Protein AF-A0A655RUC2-F1 (afdb_monomer_lite)

Organism: Vibrio cholerae (NCBI:txid666)

Foldseek 3Di:
DVPDPVQCPDPCVVVQVDFDFPDADCPDDPVSVVNVVVRVVVRNVVNDDDD

Structure (mmCIF, N/CA/C/O backbone):
data_AF-A0A655RUC2-F1
#
_entry.id   AF-A0A655RUC2-F1
#
loop_
_atom_site.group_PDB
_atom_site.id
_atom_site.type_symbol
_atom_site.label_atom_id
_atom_site.label_alt_id
_atom_site.label_comp_id
_atom_site.label_asym_id
_atom_site.label_entity_id
_atom_site.label_seq_id
_atom_site.pdbx_PDB_ins_code
_atom_site.Cartn_x
_atom_site.Cartn_y
_atom_site.Cartn_z
_atom_site.occupancy
_atom_site.B_iso_or_equiv
_atom_site.auth_seq_id
_atom_site.auth_comp_id
_atom_site.auth_asym_id
_atom_site.auth_atom_id
_atom_site.pdbx_PDB_model_num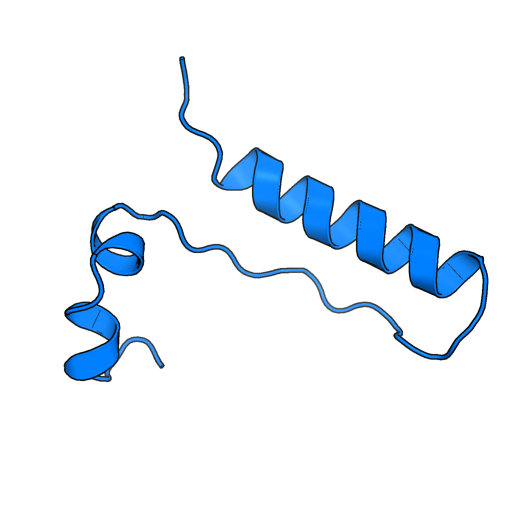
ATOM 1 N N . MET A 1 1 ? -3.079 -13.230 8.720 1.00 63.72 1 MET A N 1
ATOM 2 C CA . MET A 1 1 ? -2.714 -11.917 9.302 1.00 63.72 1 MET A CA 1
ATOM 3 C C . MET A 1 1 ? -3.822 -11.316 10.160 1.00 63.72 1 MET A C 1
ATOM 5 O O . MET A 1 1 ? -3.597 -11.157 11.349 1.00 63.72 1 MET A O 1
ATOM 9 N N . GLN A 1 2 ? -5.030 -11.071 9.635 1.00 72.25 2 GLN A N 1
ATOM 10 C CA . GLN A 1 2 ? -6.096 -10.367 10.379 1.00 72.25 2 GLN A CA 1
ATOM 11 C C . GLN A 1 2 ? -6.541 -11.030 11.703 1.00 72.25 2 GLN A C 1
ATOM 13 O O . GLN A 1 2 ? -7.065 -10.354 12.577 1.00 72.25 2 GLN A O 1
ATOM 18 N N . LYS A 1 3 ? -6.299 -12.337 11.883 1.00 84.50 3 LYS A N 1
ATOM 19 C CA . LYS A 1 3 ? -6.617 -13.075 13.120 1.00 84.50 3 LYS A CA 1
ATOM 20 C C . LYS A 1 3 ? -5.552 -12.956 14.227 1.00 84.50 3 LYS A C 1
ATOM 22 O O . LYS A 1 3 ? -5.806 -13.399 15.339 1.00 84.50 3 LYS A O 1
ATOM 27 N N . SER A 1 4 ? -4.373 -12.391 13.946 1.00 94.81 4 SER A N 1
ATOM 28 C CA . SER A 1 4 ? -3.307 -12.237 14.949 1.00 94.81 4 SER A CA 1
ATOM 29 C C . SER A 1 4 ? -3.663 -11.141 15.956 1.00 94.81 4 SER A C 1
ATOM 31 O O . SER A 1 4 ? -3.962 -10.013 15.564 1.00 94.81 4 SER A O 1
ATOM 33 N N . VAL A 1 5 ? -3.606 -11.465 17.252 1.00 93.44 5 VAL A N 1
ATOM 34 C CA . VAL A 1 5 ? -3.868 -10.505 18.340 1.00 93.44 5 VAL A CA 1
ATOM 35 C C . VAL A 1 5 ? -2.853 -9.363 18.309 1.00 93.44 5 VAL A C 1
ATOM 37 O O . VAL A 1 5 ? -3.246 -8.203 18.382 1.00 93.44 5 VAL A O 1
ATOM 40 N N . LEU A 1 6 ? -1.569 -9.676 18.093 1.00 95.19 6 LEU A N 1
ATOM 41 C CA . LEU A 1 6 ? -0.507 -8.672 17.982 1.00 95.19 6 LEU A CA 1
ATOM 42 C C . LEU A 1 6 ? -0.735 -7.726 16.800 1.00 95.19 6 LEU A C 1
ATOM 44 O O . LEU A 1 6 ? -0.566 -6.522 16.937 1.00 95.19 6 LEU A O 1
ATOM 48 N N . TRP A 1 7 ? -1.174 -8.255 15.656 1.00 94.06 7 TRP A N 1
ATOM 49 C CA . TRP A 1 7 ? -1.494 -7.439 14.483 1.00 94.06 7 TRP A CA 1
ATOM 50 C C . TRP A 1 7 ? -2.676 -6.499 14.749 1.00 94.06 7 TRP A C 1
ATOM 52 O O . TRP A 1 7 ? -2.602 -5.310 14.469 1.00 94.06 7 TRP A O 1
ATOM 62 N N . ARG A 1 8 ? -3.762 -7.007 15.347 1.00 93.56 8 ARG A N 1
ATOM 63 C CA . ARG A 1 8 ? -4.951 -6.200 15.680 1.00 93.56 8 ARG A CA 1
ATOM 64 C C . ARG A 1 8 ? -4.684 -5.133 16.751 1.00 93.56 8 ARG 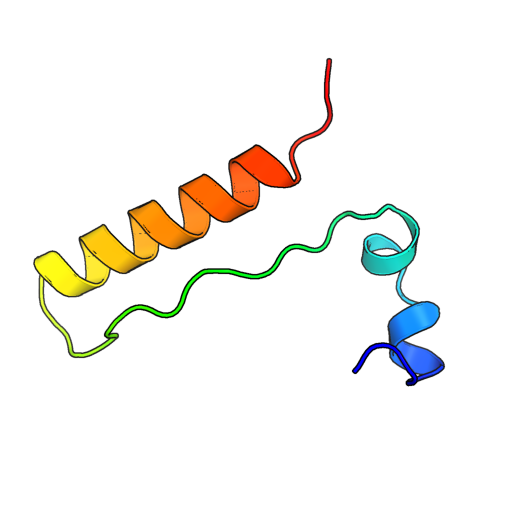A C 1
ATOM 66 O O . ARG A 1 8 ? -5.441 -4.169 16.840 1.00 93.56 8 ARG A O 1
ATOM 73 N N . ALA A 1 9 ? -3.639 -5.305 17.559 1.00 95.38 9 ALA A N 1
ATOM 74 C CA . ALA A 1 9 ? -3.229 -4.347 18.582 1.00 95.38 9 ALA A CA 1
ATOM 75 C C . ALA A 1 9 ? -2.397 -3.173 18.030 1.00 95.38 9 ALA A C 1
ATOM 77 O O . ALA A 1 9 ? -2.187 -2.194 18.741 1.00 95.38 9 ALA A O 1
ATOM 78 N N . MET A 1 10 ? -1.915 -3.243 16.784 1.00 96.25 10 MET A N 1
ATOM 79 C CA . MET A 1 10 ? -1.081 -2.187 16.207 1.00 96.25 10 MET A CA 1
ATOM 80 C C . MET A 1 10 ? -1.901 -0.908 15.934 1.00 96.25 10 MET A C 1
ATOM 82 O O . MET A 1 10 ? -2.941 -0.989 15.273 1.00 96.25 10 MET A O 1
ATOM 86 N N . PRO A 1 11 ? -1.425 0.286 16.345 1.00 94.94 11 PRO A N 1
ATOM 87 C CA . PRO A 1 11 ? -2.181 1.536 16.204 1.00 94.94 11 PRO A CA 1
ATOM 88 C C . PRO A 1 11 ? -2.580 1.864 14.760 1.00 94.94 11 PRO A C 1
ATOM 90 O O . PRO A 1 11 ? -3.692 2.312 14.502 1.00 94.94 11 PRO A O 1
ATOM 93 N N . PHE A 1 12 ? -1.700 1.589 13.794 1.00 93.25 12 PHE A N 1
ATOM 94 C CA . PHE A 1 12 ? -1.972 1.845 12.377 1.00 93.25 12 PHE A CA 1
ATOM 95 C C . PHE A 1 12 ? -3.017 0.885 11.784 1.00 93.25 12 PHE A C 1
ATOM 97 O O . PHE A 1 12 ? -3.722 1.258 10.852 1.00 93.25 12 PHE A O 1
ATOM 104 N N . VAL A 1 13 ? -3.168 -0.324 12.340 1.00 93.94 13 VAL A N 1
ATOM 105 C CA . VAL A 1 13 ? -4.229 -1.265 11.944 1.00 93.94 13 VAL A CA 1
ATOM 106 C C . VAL A 1 13 ? -5.577 -0.775 12.464 1.00 93.94 13 VAL A C 1
ATOM 108 O O . VAL A 1 13 ? -6.555 -0.771 11.722 1.00 93.94 13 VAL A O 1
ATOM 111 N N . GLN A 1 14 ? -5.625 -0.316 13.716 1.00 93.06 14 GLN A N 1
ATOM 112 C CA . GLN A 1 14 ? -6.842 0.225 14.331 1.00 93.06 14 GLN A CA 1
ATOM 113 C C . GLN A 1 14 ? -7.291 1.533 13.676 1.00 93.06 14 GLN A C 1
ATOM 115 O O . GLN A 1 14 ? -8.482 1.738 13.470 1.00 93.06 14 GLN A O 1
ATOM 120 N N . ALA A 1 15 ? -6.340 2.382 13.283 1.00 93.06 15 ALA A N 1
ATOM 121 C CA . ALA A 1 15 ? -6.605 3.620 12.558 1.00 93.06 15 ALA A CA 1
ATOM 122 C C . ALA A 1 15 ? -6.993 3.403 11.081 1.00 93.06 15 ALA A C 1
ATOM 124 O O . ALA A 1 15 ? -7.124 4.377 10.345 1.00 93.06 15 ALA A O 1
ATOM 125 N N . GLY A 1 16 ? -7.115 2.153 10.610 1.00 91.38 16 GLY A N 1
ATOM 126 C CA . GLY A 1 16 ? -7.414 1.851 9.206 1.00 91.38 16 GLY A CA 1
ATOM 127 C C . GLY A 1 16 ? -6.314 2.291 8.233 1.00 91.38 16 GLY A C 1
ATOM 128 O O . GLY A 1 16 ? -6.546 2.373 7.033 1.00 91.38 16 GLY A O 1
ATOM 129 N N . ARG A 1 17 ? -5.100 2.560 8.728 1.00 93.25 17 ARG A N 1
ATOM 130 C CA . ARG A 1 17 ? -3.939 3.051 7.966 1.00 93.25 17 ARG A CA 1
ATOM 131 C C . ARG A 1 17 ? -3.148 1.893 7.352 1.00 93.25 17 ARG A C 1
ATOM 133 O O . ARG A 1 17 ? -1.920 1.873 7.386 1.00 93.25 17 ARG A O 1
ATOM 140 N N . VAL A 1 18 ? -3.864 0.901 6.827 1.00 94.31 18 VAL A N 1
ATOM 141 C CA . VAL A 1 18 ? -3.309 -0.279 6.162 1.00 94.31 18 VAL A CA 1
ATOM 142 C C . VAL A 1 18 ? -4.059 -0.499 4.870 1.00 94.31 18 VAL A C 1
ATOM 144 O O . VAL A 1 18 ? -5.284 -0.570 4.870 1.00 94.31 18 VAL A O 1
ATOM 147 N N . ASN A 1 19 ? -3.315 -0.698 3.790 1.00 95.44 19 ASN A N 1
ATOM 148 C CA . ASN A 1 19 ? -3.886 -1.099 2.522 1.00 95.44 19 ASN A CA 1
ATOM 149 C C . ASN A 1 19 ? -2.997 -2.138 1.836 1.00 95.44 19 ASN A C 1
ATOM 151 O O . ASN A 1 19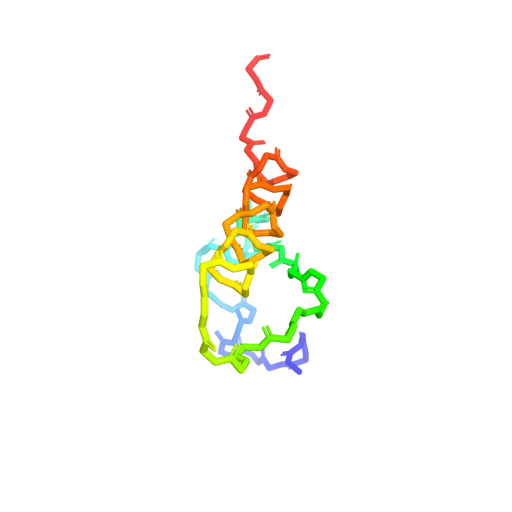 ? -1.791 -2.210 2.079 1.00 95.44 19 ASN A O 1
ATOM 155 N N . SER A 1 20 ? -3.613 -2.981 1.012 1.00 94.44 20 SER A N 1
ATOM 156 C CA . SER A 1 20 ? -2.877 -3.898 0.152 1.00 94.44 20 SER A CA 1
ATOM 157 C C . SER A 1 20 ? -2.362 -3.149 -1.076 1.00 94.44 20 SER A C 1
ATOM 159 O O . SER A 1 20 ? -2.934 -2.144 -1.502 1.00 94.44 20 SER A O 1
ATOM 161 N N . VAL A 1 21 ? -1.271 -3.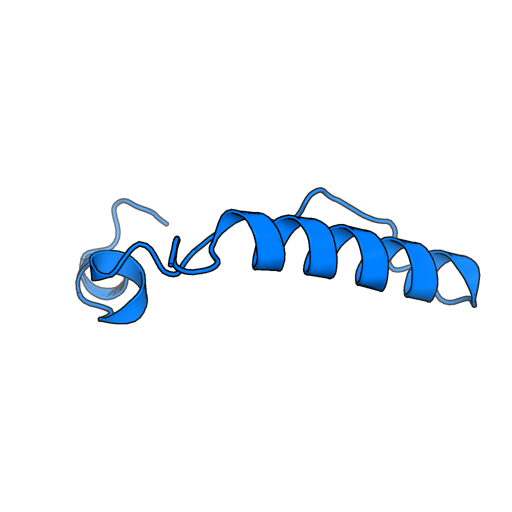646 -1.644 1.00 95.62 21 VAL A N 1
ATOM 162 C CA . VAL A 1 21 ? -0.732 -3.185 -2.923 1.00 95.62 21 VAL A CA 1
ATOM 163 C C . VAL A 1 21 ? -1.001 -4.287 -3.938 1.00 95.62 21 VAL A C 1
ATOM 165 O O . VAL A 1 21 ? -0.840 -5.472 -3.629 1.00 95.62 21 VAL A O 1
ATOM 168 N N . ARG A 1 22 ? -1.419 -3.918 -5.151 1.00 94.50 22 ARG A N 1
ATOM 169 C CA . ARG A 1 22 ? -1.604 -4.894 -6.229 1.00 94.50 22 ARG A CA 1
ATOM 170 C C . ARG A 1 22 ? -0.266 -5.574 -6.571 1.00 94.50 22 ARG A C 1
ATOM 172 O O . ARG A 1 22 ? 0.779 -4.928 -6.497 1.00 94.50 22 ARG A O 1
ATOM 179 N N . PRO A 1 23 ? -0.262 -6.855 -6.967 1.00 93.69 23 PRO A N 1
ATOM 180 C CA . PRO A 1 23 ? 0.975 -7.542 -7.315 1.00 93.69 23 PRO A CA 1
ATOM 181 C C . PRO A 1 23 ? 1.625 -6.903 -8.548 1.00 93.69 23 PRO A C 1
ATOM 183 O O . PRO A 1 23 ? 0.965 -6.662 -9.561 1.00 93.69 23 PRO A O 1
ATOM 186 N N . VAL A 1 24 ? 2.931 -6.657 -8.460 1.00 93.56 24 VAL A N 1
ATOM 187 C CA . VAL A 1 24 ? 3.765 -6.133 -9.548 1.00 93.56 24 VAL A CA 1
ATOM 188 C C . VAL A 1 24 ? 5.038 -6.955 -9.672 1.00 93.56 24 VAL A C 1
ATOM 190 O O . VAL A 1 24 ? 5.506 -7.562 -8.709 1.00 93.56 24 VAL A O 1
ATOM 193 N N . TRP A 1 25 ? 5.588 -7.003 -10.882 1.00 89.38 25 TRP A N 1
ATOM 194 C CA . TRP A 1 25 ? 6.806 -7.754 -11.149 1.00 89.38 25 TRP A CA 1
ATOM 195 C C . TRP A 1 25 ? 8.025 -6.936 -10.713 1.00 89.38 25 TRP A C 1
ATOM 197 O O . TRP A 1 25 ? 8.330 -5.912 -11.319 1.00 89.38 25 TRP A O 1
ATOM 207 N N . SER A 1 26 ? 8.732 -7.398 -9.680 1.00 83.81 26 SER A N 1
ATOM 208 C CA . SER A 1 26 ? 9.929 -6.725 -9.143 1.00 83.81 26 SER A CA 1
ATOM 209 C C . SER A 1 26 ? 11.220 -7.077 -9.887 1.00 83.81 26 SER A C 1
ATOM 211 O O . SER A 1 26 ? 12.314 -6.810 -9.394 1.00 83.81 26 SER A O 1
ATOM 213 N N . TYR A 1 27 ? 11.124 -7.711 -11.057 1.00 81.75 27 TYR A N 1
ATOM 214 C CA . TYR A 1 27 ? 12.299 -8.060 -11.846 1.00 81.75 27 TYR A CA 1
ATOM 215 C C . TYR A 1 27 ? 12.906 -6.783 -12.428 1.00 81.75 27 TYR A C 1
ATOM 217 O O . TYR A 1 27 ? 12.240 -6.041 -13.152 1.00 81.75 27 TYR A O 1
ATOM 225 N N . GLY A 1 28 ? 14.136 -6.487 -12.012 1.00 76.75 28 GLY A N 1
ATOM 226 C CA . GLY A 1 28 ? 14.771 -5.177 -12.134 1.00 76.75 28 GLY A CA 1
ATOM 227 C C . GLY A 1 28 ? 14.743 -4.569 -13.538 1.00 76.75 28 GLY A C 1
ATOM 228 O O . GLY A 1 28 ? 14.863 -5.254 -14.548 1.00 76.75 28 GLY A O 1
ATOM 229 N N . GLY A 1 29 ? 14.569 -3.250 -13.580 1.00 87.69 29 GLY A N 1
ATOM 230 C CA . GLY A 1 29 ? 14.497 -2.441 -14.792 1.00 87.69 29 GLY A CA 1
ATOM 231 C C . GLY A 1 29 ? 13.687 -1.167 -14.550 1.00 87.69 29 GLY A C 1
ATOM 232 O O . GLY A 1 29 ? 12.966 -1.049 -13.561 1.00 87.69 29 GLY A O 1
ATOM 233 N N . ALA A 1 30 ? 13.773 -0.198 -15.461 1.00 87.06 30 ALA A N 1
ATOM 234 C CA . ALA A 1 30 ? 13.028 1.058 -15.319 1.00 87.06 30 ALA A CA 1
ATOM 235 C C . ALA A 1 30 ? 11.501 0.837 -15.256 1.00 87.06 30 ALA A C 1
ATOM 237 O O . ALA A 1 30 ? 10.797 1.526 -14.520 1.00 87.06 30 ALA A O 1
ATOM 238 N N . MET A 1 31 ? 10.991 -0.167 -15.978 1.00 90.00 31 MET A N 1
ATOM 239 C CA . MET A 1 31 ? 9.561 -0.483 -16.000 1.00 90.00 31 MET A CA 1
ATOM 240 C C . MET A 1 31 ? 9.069 -1.095 -14.686 1.00 90.00 31 MET A C 1
ATOM 242 O O . MET A 1 31 ? 8.018 -0.694 -14.198 1.00 90.00 31 MET A O 1
ATOM 246 N N . SER A 1 32 ? 9.816 -2.018 -14.071 1.00 91.44 32 SER A N 1
ATOM 247 C CA . SER A 1 32 ? 9.414 -2.601 -12.781 1.00 91.44 32 SER A CA 1
ATOM 248 C C . SER A 1 32 ? 9.429 -1.578 -11.653 1.00 91.44 32 SER A C 1
ATOM 250 O O . SER A 1 32 ? 8.532 -1.595 -10.807 1.00 91.44 32 SER A O 1
ATOM 252 N N . LEU A 1 33 ? 10.377 -0.634 -11.677 1.00 92.94 33 LEU A N 1
ATOM 253 C CA . LEU A 1 33 ? 10.379 0.499 -10.754 1.00 92.94 33 LEU A CA 1
ATOM 254 C C . LEU A 1 33 ? 9.126 1.359 -10.937 1.00 92.94 33 LEU A C 1
ATOM 256 O O . LEU A 1 33 ? 8.450 1.666 -9.958 1.00 92.94 33 LEU A O 1
ATOM 260 N N . ARG A 1 34 ? 8.789 1.700 -12.186 1.00 93.81 34 ARG A N 1
ATOM 261 C CA . ARG A 1 34 ? 7.583 2.469 -12.501 1.00 93.81 34 ARG A CA 1
ATOM 262 C C . ARG A 1 34 ? 6.318 1.764 -12.014 1.00 93.81 34 ARG A C 1
ATOM 264 O O . ARG A 1 34 ? 5.535 2.381 -11.306 1.00 93.81 34 ARG A O 1
ATOM 271 N N . TYR A 1 35 ? 6.139 0.482 -12.329 1.00 94.00 35 TYR A N 1
ATOM 272 C CA . TYR A 1 35 ? 4.961 -0.270 -11.888 1.00 94.00 35 TYR A CA 1
ATOM 273 C C . TYR A 1 35 ? 4.869 -0.365 -10.365 1.00 94.00 35 TYR A C 1
ATOM 275 O O . TYR A 1 35 ? 3.777 -0.282 -9.808 1.00 94.00 35 TYR A O 1
ATOM 283 N N . SER A 1 36 ? 6.009 -0.507 -9.686 1.00 94.69 36 SER A N 1
ATOM 284 C CA . SER A 1 36 ? 6.061 -0.501 -8.223 1.00 94.69 36 SER A CA 1
ATOM 285 C C . SER A 1 36 ? 5.658 0.856 -7.657 1.00 94.69 36 SER A C 1
ATOM 287 O O . SER A 1 36 ? 4.862 0.908 -6.723 1.00 94.69 36 SER A O 1
ATOM 289 N N . ALA A 1 37 ? 6.153 1.946 -8.246 1.00 95.75 37 ALA A N 1
ATOM 290 C CA . ALA A 1 37 ? 5.775 3.296 -7.855 1.00 95.75 37 ALA A CA 1
ATOM 291 C C . ALA A 1 37 ? 4.271 3.527 -8.054 1.00 95.75 37 ALA A C 1
ATOM 293 O O . ALA A 1 37 ? 3.603 3.933 -7.112 1.00 95.75 37 ALA A O 1
ATOM 294 N N . GLU A 1 38 ? 3.726 3.182 -9.224 1.00 96.19 38 GLU A N 1
ATOM 295 C CA . GLU A 1 38 ? 2.292 3.293 -9.527 1.00 96.19 38 GLU A CA 1
ATOM 296 C C . GLU A 1 38 ? 1.442 2.504 -8.518 1.00 96.19 38 GLU A C 1
ATOM 298 O O . GLU A 1 38 ? 0.536 3.061 -7.902 1.00 96.19 38 GLU A O 1
ATOM 303 N N . ALA A 1 39 ? 1.783 1.237 -8.266 1.00 96.81 39 ALA A N 1
ATOM 304 C CA . ALA A 1 39 ? 1.037 0.386 -7.343 1.00 96.81 39 ALA A CA 1
ATOM 305 C C . ALA A 1 39 ? 1.087 0.890 -5.888 1.00 96.81 39 ALA A C 1
ATOM 307 O O . ALA A 1 39 ? 0.083 0.838 -5.171 1.00 96.81 39 ALA A O 1
ATOM 308 N N . ILE A 1 40 ? 2.240 1.396 -5.439 1.00 96.44 40 ILE A N 1
ATOM 309 C CA . ILE A 1 40 ? 2.374 2.008 -4.112 1.00 96.44 40 ILE A CA 1
ATOM 310 C C . ILE A 1 40 ? 1.558 3.301 -4.046 1.00 96.44 40 ILE A C 1
ATOM 312 O O . ILE A 1 40 ? 0.821 3.495 -3.083 1.00 96.44 40 ILE A O 1
ATOM 316 N N . THR A 1 41 ? 1.642 4.164 -5.060 1.00 97.12 41 THR A N 1
ATOM 317 C CA . THR A 1 41 ? 0.886 5.420 -5.121 1.00 97.12 41 THR A CA 1
ATOM 318 C C . THR A 1 41 ? -0.616 5.171 -5.052 1.00 97.12 41 THR A C 1
ATOM 320 O O . THR A 1 41 ? -1.286 5.788 -4.228 1.00 97.12 41 THR A O 1
ATOM 323 N N . GLU A 1 42 ? -1.143 4.239 -5.845 1.00 96.69 42 GLU A N 1
ATOM 324 C CA . GLU A 1 42 ? -2.556 3.844 -5.800 1.00 96.69 42 GLU A CA 1
ATOM 325 C C . GLU A 1 42 ? -2.970 3.408 -4.387 1.00 96.69 42 GLU A C 1
ATOM 327 O O . GLU A 1 42 ? -3.990 3.854 -3.857 1.00 96.69 42 GLU A O 1
ATOM 332 N N . SER A 1 43 ? -2.147 2.577 -3.743 1.00 96.88 43 SER A N 1
ATOM 333 C CA . SER A 1 43 ? -2.424 2.077 -2.397 1.00 96.88 43 SER A CA 1
ATOM 334 C C . SER A 1 43 ? -2.393 3.184 -1.337 1.00 96.88 43 SER A C 1
ATOM 336 O O . SER A 1 43 ? -3.252 3.211 -0.451 1.00 96.88 43 SER A O 1
ATOM 338 N N . LEU A 1 44 ? -1.441 4.116 -1.453 1.00 95.94 44 LEU A N 1
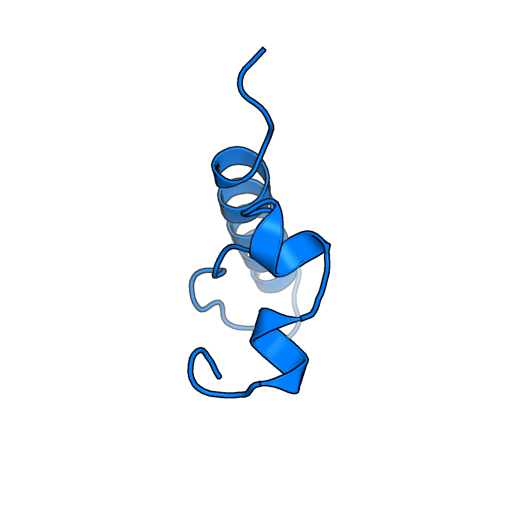ATOM 339 C CA . LEU A 1 44 ? -1.295 5.263 -0.559 1.00 95.94 44 LEU A CA 1
ATOM 340 C C . LEU A 1 44 ? -2.447 6.259 -0.702 1.00 95.94 44 LEU A C 1
ATOM 342 O O . LEU A 1 44 ? -2.952 6.747 0.306 1.00 95.94 44 LEU A O 1
ATOM 346 N N . LEU A 1 45 ? -2.888 6.538 -1.930 1.00 95.81 45 LEU A N 1
ATOM 347 C CA . LEU A 1 45 ? -4.039 7.408 -2.175 1.00 95.81 45 LEU A CA 1
ATOM 348 C C . LEU A 1 45 ? -5.322 6.810 -1.592 1.00 95.81 45 LEU A C 1
ATOM 350 O O . LEU A 1 45 ? -6.106 7.527 -0.978 1.00 95.81 45 LEU A O 1
ATOM 354 N N . ALA A 1 46 ? -5.509 5.495 -1.709 1.00 94.25 46 ALA A N 1
ATOM 355 C CA . ALA A 1 46 ? -6.679 4.813 -1.160 1.00 94.25 46 ALA A CA 1
ATOM 356 C C . ALA A 1 46 ? -6.736 4.804 0.383 1.00 94.25 46 ALA A C 1
ATOM 358 O O . ALA A 1 46 ? -7.821 4.681 0.946 1.00 94.25 46 ALA A O 1
ATOM 359 N N . VAL A 1 47 ? -5.596 4.941 1.072 1.00 94.38 47 VAL A N 1
ATOM 360 C CA . VAL A 1 47 ? -5.512 4.979 2.549 1.00 94.38 47 VAL A CA 1
ATOM 361 C C . VAL A 1 47 ? -5.298 6.395 3.107 1.00 94.38 47 VAL A C 1
ATOM 363 O O . VAL A 1 47 ? -5.147 6.594 4.320 1.00 94.38 47 VAL A O 1
ATOM 366 N N . ALA A 1 48 ? -5.250 7.401 2.231 1.00 92.00 48 ALA A N 1
ATOM 367 C CA . ALA A 1 48 ? -5.095 8.787 2.633 1.00 92.00 48 ALA A CA 1
ATOM 368 C C . ALA A 1 48 ? -6.332 9.268 3.424 1.00 92.00 48 ALA A C 1
ATOM 370 O O . ALA A 1 48 ? -7.454 8.848 3.130 1.00 92.00 48 ALA A O 1
ATOM 371 N N . PRO A 1 49 ? -6.164 10.145 4.431 1.00 86.00 49 PRO A N 1
ATOM 372 C CA . PRO A 1 49 ? -7.293 10.752 5.125 1.00 86.00 49 PRO A CA 1
ATOM 373 C C . PRO A 1 49 ? -8.124 11.576 4.139 1.00 86.00 49 PRO A C 1
ATOM 375 O O . PRO A 1 49 ? -7.566 12.371 3.382 1.00 86.00 49 PRO A O 1
ATOM 378 N N . GLN A 1 50 ? -9.444 11.417 4.169 1.00 74.56 50 GLN A N 1
ATOM 379 C CA . GLN A 1 50 ? -10.343 12.327 3.463 1.00 74.56 50 GLN A CA 1
ATOM 380 C C . GLN A 1 50 ? -10.370 13.643 4.249 1.00 74.56 50 GLN A C 1
ATOM 382 O O . GLN A 1 50 ? -10.652 13.632 5.448 1.00 74.56 50 GLN A O 1
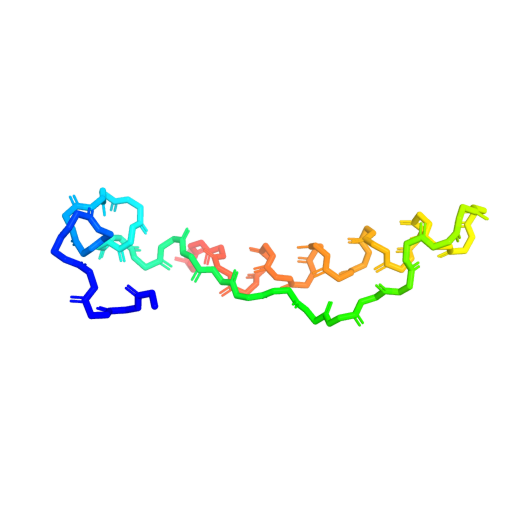ATOM 387 N N . SER A 1 51 ? -9.953 14.731 3.596 1.00 60.16 51 SER A N 1
ATOM 388 C CA . SER A 1 51 ? -9.992 16.093 4.151 1.00 60.16 51 SER A CA 1
ATOM 389 C C . SER A 1 51 ? -11.381 16.698 4.027 1.00 60.16 51 SER A C 1
ATOM 391 O O . SER A 1 51 ? -12.062 16.369 3.029 1.00 60.16 51 SER A O 1
#

Radius of gyration: 13.98 Å; chains: 1; bounding box: 25×29×35 Å

pLDDT: mean 90.78, std 8.05, range [60.16, 97.12]

Sequence (51 aa):
MQKSVLWRAMPFVQAGRVNSVRPVWSYGGAMSLRYSAEAITESLLAVAPQS

Secondary structure (DSSP, 8-state):
-TT-HHHHTSHHHHTT----------SSSHHHHHHHHHHHHHHHHHTSPP-